Protein AF-A0A941LD37-F1 (afdb_monomer_lite)

Radius of gyration: 13.44 Å; chains: 1; bounding box: 30×26×40 Å

Structure (mmCIF, N/CA/C/O backbone):
data_AF-A0A941LD37-F1
#
_entry.id   AF-A0A941LD37-F1
#
loop_
_atom_site.group_PDB
_atom_site.id
_atom_site.type_symbol
_atom_site.label_atom_id
_atom_site.label_alt_id
_atom_site.label_comp_id
_atom_site.label_asym_id
_atom_site.label_entity_id
_atom_site.label_seq_id
_atom_site.pdbx_PDB_ins_code
_atom_site.Cartn_x
_atom_site.Cartn_y
_atom_site.Cartn_z
_atom_site.occupancy
_atom_site.B_iso_or_equiv
_atom_site.auth_seq_id
_atom_site.auth_comp_id
_atom_site.auth_asym_id
_atom_site.auth_atom_id
_atom_site.pdbx_PDB_model_num
ATOM 1 N N . MET A 1 1 ? 10.113 -15.939 -12.833 1.00 53.41 1 MET A N 1
ATOM 2 C CA . MET A 1 1 ? 8.661 -15.825 -13.074 1.00 53.41 1 MET A CA 1
ATOM 3 C C . MET A 1 1 ? 8.193 -14.510 -12.483 1.00 53.41 1 MET A C 1
ATOM 5 O O . MET A 1 1 ? 8.290 -14.344 -11.273 1.00 53.41 1 MET A O 1
ATOM 9 N N . SER A 1 2 ? 7.795 -13.561 -13.327 1.00 62.16 2 SER A N 1
ATOM 10 C CA . SER A 1 2 ? 7.058 -12.369 -12.908 1.00 62.16 2 SER A CA 1
ATOM 11 C C . SER A 1 2 ? 5.610 -12.780 -12.644 1.00 62.16 2 SER A C 1
ATOM 13 O O . SER A 1 2 ? 5.013 -13.502 -13.439 1.00 62.16 2 SER A O 1
ATOM 15 N N . SER A 1 3 ? 5.055 -12.367 -11.510 1.00 79.62 3 SER A N 1
ATOM 16 C CA . SER A 1 3 ? 3.650 -12.603 -11.177 1.00 79.62 3 SER A CA 1
ATOM 17 C C . SER A 1 3 ? 3.032 -11.306 -10.683 1.00 79.62 3 SER A C 1
ATOM 19 O O . SER A 1 3 ? 3.686 -10.556 -9.949 1.00 79.62 3 SER A O 1
ATOM 21 N N . ILE A 1 4 ? 1.773 -11.068 -11.049 1.00 86.69 4 ILE A N 1
ATOM 22 C CA . ILE A 1 4 ? 0.970 -10.021 -10.419 1.00 86.69 4 ILE A CA 1
ATOM 23 C C . ILE A 1 4 ? 0.852 -10.373 -8.936 1.00 86.69 4 ILE A C 1
ATOM 25 O O . ILE A 1 4 ? 0.559 -11.516 -8.580 1.00 86.69 4 ILE A O 1
ATOM 29 N N . ALA A 1 5 ? 1.157 -9.411 -8.076 1.00 91.38 5 ALA A N 1
ATOM 30 C CA . ALA A 1 5 ? 1.092 -9.565 -6.637 1.00 91.38 5 ALA A CA 1
ATOM 31 C C . ALA A 1 5 ? 0.335 -8.391 -6.026 1.00 91.38 5 ALA A C 1
ATOM 33 O O . ALA A 1 5 ? 0.501 -7.247 -6.450 1.00 91.38 5 ALA A O 1
ATOM 34 N N . GLN A 1 6 ? -0.460 -8.703 -5.008 1.00 92.81 6 GLN A N 1
ATOM 35 C CA . GLN A 1 6 ? -1.234 -7.737 -4.244 1.00 92.81 6 GLN A CA 1
ATOM 36 C C . GLN A 1 6 ? -0.777 -7.747 -2.787 1.00 92.81 6 GLN A C 1
ATOM 38 O O . GLN A 1 6 ? -0.477 -8.807 -2.222 1.00 92.81 6 GLN A O 1
ATOM 43 N N . PHE A 1 7 ? -0.713 -6.562 -2.194 1.00 93.12 7 PHE A N 1
ATOM 44 C CA . PHE A 1 7 ? -0.264 -6.331 -0.833 1.00 93.12 7 PHE A CA 1
ATOM 45 C C . PHE A 1 7 ? -1.288 -5.477 -0.098 1.00 93.12 7 PHE A C 1
ATOM 47 O O . PHE A 1 7 ? -1.511 -4.326 -0.458 1.00 93.12 7 PHE A O 1
ATOM 54 N N . LEU A 1 8 ? -1.856 -6.029 0.972 1.00 93.94 8 LEU A N 1
ATOM 55 C CA . LEU A 1 8 ? -2.683 -5.283 1.915 1.00 93.94 8 LEU A CA 1
ATOM 56 C C . LEU A 1 8 ? -1.820 -4.912 3.112 1.00 93.94 8 LEU A C 1
ATOM 58 O O . LEU A 1 8 ? -1.155 -5.778 3.689 1.00 93.94 8 LEU A O 1
ATOM 62 N N . GLY A 1 9 ? -1.868 -3.661 3.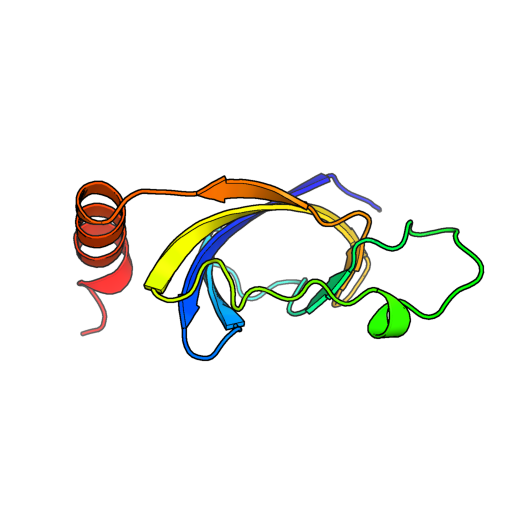543 1.00 93.62 9 GLY A N 1
ATOM 63 C CA . GLY A 1 9 ? -1.191 -3.237 4.759 1.00 93.62 9 GLY A CA 1
ATOM 64 C C . GLY A 1 9 ? -1.679 -1.892 5.251 1.00 93.62 9 GLY A C 1
ATOM 65 O O . GLY A 1 9 ? -2.566 -1.289 4.662 1.00 93.62 9 GLY A O 1
ATOM 66 N N . ILE A 1 10 ? -1.099 -1.440 6.353 1.00 95.19 10 ILE A N 1
ATOM 67 C CA . ILE A 1 10 ? -1.387 -0.128 6.931 1.00 95.19 10 ILE A CA 1
ATOM 68 C C . ILE A 1 10 ? -0.147 0.731 6.814 1.00 95.19 10 ILE A C 1
ATOM 70 O O . ILE A 1 10 ? 0.935 0.259 7.150 1.00 95.19 10 ILE A O 1
ATOM 74 N N . VAL A 1 11 ? -0.278 1.972 6.368 1.00 94.88 11 VAL A N 1
ATOM 75 C CA . VAL A 1 11 ? 0.878 2.866 6.306 1.00 94.88 11 VAL A CA 1
ATOM 76 C C . VAL A 1 11 ? 1.182 3.420 7.695 1.00 94.88 11 VAL A C 1
ATOM 78 O O . VAL A 1 11 ? 0.317 3.994 8.354 1.00 94.88 11 VAL A O 1
ATOM 81 N N . GLU A 1 12 ? 2.415 3.202 8.143 1.00 93.75 12 GLU A N 1
ATOM 82 C CA . GLU A 1 12 ? 2.977 3.787 9.359 1.00 93.75 12 GLU A CA 1
ATOM 83 C C . GLU A 1 12 ? 4.407 4.227 9.076 1.00 93.75 12 GLU A C 1
ATOM 85 O O . GLU A 1 12 ? 5.218 3.423 8.594 1.00 93.75 12 GLU A O 1
ATOM 90 N N . ARG A 1 13 ? 4.740 5.465 9.441 1.00 92.62 13 ARG A N 1
ATOM 91 C CA . ARG A 1 13 ? 6.044 6.083 9.172 1.00 92.62 13 ARG A CA 1
ATOM 92 C C . ARG A 1 13 ? 6.393 5.994 7.685 1.00 92.62 13 ARG A C 1
ATOM 94 O O . ARG A 1 13 ? 7.492 5.552 7.343 1.00 92.62 13 ARG A O 1
ATOM 101 N N . GLU A 1 14 ? 5.420 6.313 6.829 1.00 90.75 14 GLU A N 1
ATOM 102 C CA . GLU A 1 14 ? 5.518 6.275 5.363 1.00 90.75 14 GLU A CA 1
ATOM 103 C C . GLU A 1 14 ? 5.848 4.886 4.785 1.00 90.75 14 GLU A C 1
ATOM 105 O O . GLU A 1 14 ? 6.244 4.746 3.627 1.00 90.75 14 GLU A O 1
ATOM 110 N N . LYS A 1 15 ? 5.692 3.824 5.583 1.00 91.38 15 LYS A N 1
ATOM 111 C CA . LYS A 1 15 ? 5.993 2.447 5.187 1.00 91.38 15 LYS A CA 1
ATOM 112 C C . LYS A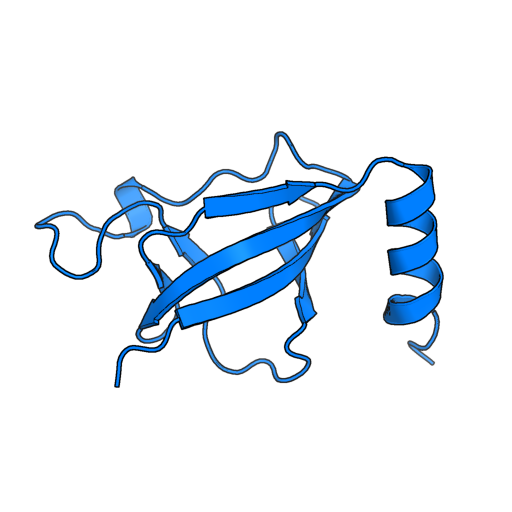 1 15 ? 4.776 1.563 5.348 1.00 91.38 15 LYS A C 1
ATOM 114 O O . LYS A 1 15 ? 4.083 1.609 6.362 1.00 91.38 15 LYS A O 1
ATOM 119 N N . LEU A 1 16 ? 4.574 0.674 4.381 1.00 91.94 16 LEU A N 1
ATOM 120 C CA . LEU A 1 16 ? 3.522 -0.328 4.461 1.00 91.94 16 LEU A CA 1
ATOM 121 C C . LEU A 1 16 ? 3.844 -1.362 5.553 1.00 91.94 16 LEU A C 1
ATOM 123 O O . LEU A 1 16 ? 4.725 -2.212 5.402 1.00 91.94 16 LEU A O 1
ATOM 127 N N . GLN A 1 17 ? 3.077 -1.342 6.637 1.00 92.06 17 GLN A N 1
ATOM 128 C CA . GLN A 1 17 ? 2.979 -2.435 7.598 1.00 92.06 17 GLN A CA 1
ATOM 129 C C . GLN A 1 17 ? 2.128 -3.544 6.978 1.00 92.06 17 GLN A C 1
ATOM 131 O O . GLN A 1 17 ? 0.906 -3.588 7.137 1.00 92.06 17 GLN A O 1
ATOM 136 N N . GLN A 1 18 ? 2.789 -4.414 6.217 1.00 90.75 18 GLN A N 1
ATOM 137 C CA . GLN A 1 18 ? 2.158 -5.498 5.470 1.00 90.75 18 GLN A CA 1
ATOM 138 C C . GLN A 1 18 ? 1.342 -6.430 6.381 1.00 90.75 18 GLN A C 1
ATOM 140 O O . GLN A 1 18 ? 1.841 -6.958 7.376 1.00 90.75 18 GLN A O 1
ATOM 145 N N . ILE A 1 19 ? 0.093 -6.663 5.985 1.00 91.00 19 ILE A N 1
ATOM 146 C CA . ILE A 1 19 ? -0.849 -7.622 6.571 1.00 91.00 19 ILE A CA 1
ATOM 147 C C . ILE A 1 19 ? -0.965 -8.856 5.671 1.00 91.00 19 ILE A C 1
ATOM 149 O O . ILE A 1 19 ? -0.902 -9.988 6.160 1.00 91.00 19 ILE A O 1
ATOM 153 N N . MET A 1 20 ? -1.110 -8.648 4.358 1.00 89.00 20 MET A N 1
ATOM 154 C CA . MET A 1 20 ? -1.133 -9.719 3.362 1.00 89.00 20 MET A CA 1
ATOM 155 C C . MET A 1 20 ? -0.149 -9.439 2.220 1.00 89.00 20 MET A C 1
ATOM 157 O O . MET A 1 20 ? 0.003 -8.281 1.838 1.00 89.00 20 MET A O 1
ATOM 161 N N . PRO A 1 21 ? 0.499 -10.485 1.670 1.00 87.38 21 PRO A N 1
ATOM 162 C CA . PRO A 1 21 ? 0.514 -11.868 2.172 1.00 87.38 21 PRO A CA 1
ATOM 163 C C . PRO A 1 21 ? 1.234 -11.982 3.535 1.00 87.38 21 PRO A C 1
ATOM 165 O O . PRO A 1 21 ? 2.103 -11.179 3.849 1.00 87.38 21 PRO A O 1
ATOM 168 N N . ARG A 1 22 ? 0.892 -12.968 4.382 1.00 77.38 22 ARG A N 1
ATOM 169 C CA . ARG A 1 22 ? 1.506 -13.102 5.729 1.00 77.38 22 ARG A CA 1
ATOM 170 C C . ARG A 1 22 ? 2.983 -13.507 5.691 1.00 77.38 22 ARG A C 1
ATOM 172 O O . ARG A 1 22 ? 3.748 -13.174 6.593 1.00 77.38 22 ARG A O 1
ATOM 179 N N . ALA A 1 23 ? 3.386 -14.244 4.659 1.00 67.38 23 ALA A N 1
ATOM 180 C CA . ALA A 1 23 ? 4.776 -14.620 4.470 1.00 67.38 23 ALA A CA 1
ATOM 181 C C . ALA A 1 23 ? 5.599 -13.383 4.080 1.00 67.38 23 ALA A C 1
ATOM 183 O O . ALA A 1 23 ? 5.266 -12.683 3.123 1.00 67.38 23 ALA A O 1
ATOM 184 N N . ARG A 1 24 ? 6.729 -13.155 4.766 1.00 61.06 24 ARG A N 1
ATOM 185 C CA . ARG A 1 24 ? 7.723 -12.102 4.449 1.00 61.06 24 ARG A CA 1
ATOM 186 C C . ARG A 1 24 ? 8.472 -12.339 3.127 1.00 61.06 24 ARG A C 1
ATOM 188 O O . ARG A 1 24 ? 9.586 -11.857 2.929 1.00 61.06 24 ARG A O 1
ATOM 195 N N . THR A 1 25 ? 7.896 -13.118 2.225 1.00 54.19 25 THR A N 1
ATOM 196 C CA . THR A 1 25 ? 8.485 -13.454 0.942 1.00 54.19 25 THR A CA 1
ATOM 197 C C . THR A 1 25 ? 8.199 -12.340 -0.054 1.00 54.19 25 THR A C 1
ATOM 199 O O . THR A 1 25 ? 7.132 -12.304 -0.672 1.00 54.19 25 THR A O 1
ATOM 202 N N . GLY A 1 26 ? 9.195 -11.484 -0.279 1.00 56.84 26 GLY A N 1
ATOM 203 C CA . GLY A 1 26 ? 9.382 -10.842 -1.575 1.00 56.84 26 GLY A CA 1
ATOM 204 C C . GLY A 1 26 ? 9.518 -9.334 -1.553 1.00 56.84 26 GLY A C 1
ATOM 205 O O . GLY A 1 26 ? 10.619 -8.849 -1.343 1.00 56.84 26 GLY A O 1
ATOM 206 N N . ALA A 1 27 ? 8.440 -8.594 -1.806 1.00 59.44 27 ALA A N 1
ATOM 207 C CA . ALA A 1 27 ? 8.542 -7.154 -2.004 1.00 59.44 27 ALA A CA 1
ATOM 208 C C . ALA A 1 27 ? 8.576 -6.404 -0.666 1.00 59.44 27 ALA A C 1
ATOM 210 O O . ALA A 1 27 ? 7.689 -6.571 0.167 1.00 59.44 27 ALA A O 1
ATOM 211 N N . ARG A 1 28 ? 9.615 -5.593 -0.459 1.00 75.44 28 ARG A N 1
ATOM 212 C CA . ARG A 1 28 ? 9.716 -4.642 0.668 1.00 75.44 28 ARG A CA 1
ATOM 213 C C . ARG A 1 28 ? 9.678 -3.192 0.203 1.00 75.44 28 ARG A C 1
ATOM 215 O O . ARG A 1 28 ? 9.624 -2.294 1.037 1.00 75.44 28 ARG A O 1
ATOM 222 N N . ARG A 1 29 ? 9.778 -2.986 -1.108 1.00 90.38 29 ARG A N 1
ATOM 223 C CA . ARG A 1 29 ? 9.838 -1.686 -1.759 1.00 90.38 29 ARG A CA 1
ATOM 224 C C . ARG A 1 29 ? 8.935 -1.713 -2.985 1.00 90.38 29 ARG A C 1
ATOM 226 O O . ARG A 1 29 ? 8.822 -2.743 -3.657 1.00 90.38 29 ARG A O 1
ATOM 233 N N . PHE A 1 30 ? 8.285 -0.592 -3.238 1.00 94.12 30 PHE A N 1
ATOM 234 C CA . PHE A 1 30 ? 7.275 -0.427 -4.276 1.00 94.12 30 PHE A CA 1
ATOM 235 C C . PHE A 1 30 ? 7.773 0.655 -5.223 1.00 94.12 30 PHE A C 1
ATOM 237 O O . PHE A 1 30 ? 8.194 1.708 -4.759 1.00 94.12 30 PHE A O 1
ATOM 244 N N . THR A 1 31 ? 7.765 0.401 -6.524 1.00 95.44 31 THR A N 1
ATOM 245 C CA . THR A 1 31 ? 8.198 1.375 -7.529 1.00 95.44 31 THR A CA 1
ATOM 246 C C . THR A 1 31 ? 7.166 1.471 -8.636 1.00 95.44 31 THR A C 1
ATOM 248 O O . THR A 1 31 ? 6.646 0.447 -9.076 1.00 95.44 31 THR A O 1
ATOM 251 N N . SER A 1 32 ? 6.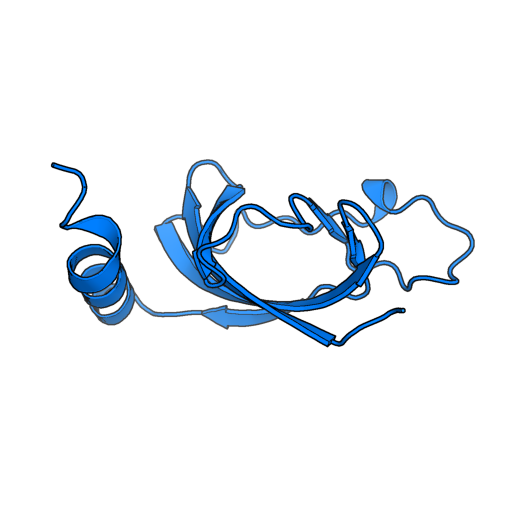866 2.685 -9.093 1.00 95.69 32 SER A N 1
ATOM 252 C CA . SER A 1 32 ? 5.982 2.908 -10.242 1.00 95.69 32 SER A CA 1
ATOM 253 C C . SER A 1 32 ? 6.659 2.574 -11.578 1.00 95.69 32 SER A C 1
ATOM 255 O O . SER A 1 32 ? 5.971 2.396 -12.582 1.00 95.69 32 SER A O 1
ATOM 257 N N . ILE A 1 33 ? 7.990 2.435 -11.579 1.00 96.38 33 ILE A N 1
ATOM 258 C CA . ILE A 1 33 ? 8.804 2.076 -12.745 1.00 96.38 33 ILE A CA 1
ATOM 259 C C . ILE A 1 33 ? 8.405 0.693 -13.264 1.00 96.38 33 ILE A C 1
ATOM 261 O O . ILE A 1 33 ? 8.161 -0.235 -12.484 1.00 96.38 33 ILE A O 1
ATOM 265 N N . ALA A 1 34 ? 8.346 0.535 -14.586 1.00 93.00 34 ALA A N 1
ATOM 266 C CA . ALA A 1 34 ? 8.067 -0.760 -15.200 1.00 93.00 34 ALA A CA 1
ATOM 267 C C . ALA A 1 34 ? 9.302 -1.688 -15.160 1.00 93.00 34 ALA A C 1
ATOM 269 O O . ALA A 1 34 ? 10.428 -1.205 -15.254 1.00 93.00 34 ALA A O 1
ATOM 270 N N . PRO A 1 35 ? 9.141 -3.028 -15.101 1.00 87.00 35 PRO A N 1
ATOM 271 C CA . PRO A 1 35 ? 10.270 -3.966 -14.982 1.00 87.00 35 PRO A CA 1
ATOM 272 C C . PRO A 1 35 ? 11.363 -3.859 -16.061 1.00 87.00 35 PRO A C 1
ATOM 274 O O . PRO A 1 35 ? 12.482 -4.304 -15.836 1.00 87.00 35 PRO A O 1
ATOM 277 N N . GLN A 1 36 ? 11.022 -3.332 -17.240 1.00 87.06 36 GLN A N 1
ATOM 278 C CA . GLN A 1 36 ? 11.897 -3.247 -18.419 1.00 87.06 36 GLN A CA 1
ATOM 279 C C . GLN A 1 36 ? 12.319 -1.804 -18.736 1.00 87.06 36 GLN A C 1
ATOM 281 O O . GLN A 1 36 ? 12.918 -1.540 -19.776 1.00 87.06 36 GLN A O 1
ATOM 286 N N . GLU A 1 37 ? 11.948 -0.847 -17.888 1.00 90.88 37 GLU A N 1
ATOM 287 C CA . GLU A 1 37 ? 12.283 0.555 -18.097 1.00 90.88 37 GLU A CA 1
ATOM 288 C C . GLU A 1 37 ? 13.765 0.791 -17.771 1.00 90.88 37 GLU A C 1
ATOM 290 O O . GLU A 1 37 ? 14.282 0.284 -16.776 1.00 90.88 37 GLU A O 1
ATOM 295 N N . ALA A 1 38 ? 14.467 1.573 -18.595 1.00 89.50 38 ALA A N 1
ATOM 296 C CA . ALA A 1 38 ? 15.898 1.859 -18.436 1.00 89.50 38 ALA A CA 1
ATOM 297 C C . ALA A 1 38 ? 16.181 2.888 -17.319 1.00 89.50 38 ALA A C 1
ATOM 299 O O . ALA A 1 38 ? 16.941 3.840 -17.500 1.00 89.50 38 ALA A O 1
ATOM 300 N N . ARG A 1 39 ? 15.533 2.728 -16.162 1.00 92.62 39 ARG A N 1
ATOM 301 C CA . ARG A 1 39 ? 15.666 3.580 -14.975 1.00 92.62 39 ARG A CA 1
ATOM 302 C C . ARG A 1 39 ? 15.816 2.708 -13.737 1.00 92.62 39 ARG A C 1
ATOM 304 O O . ARG A 1 39 ? 15.304 1.593 -13.684 1.00 92.62 39 ARG A O 1
ATOM 311 N N . SER A 1 40 ? 16.508 3.220 -12.723 1.00 92.31 40 SER A N 1
ATOM 312 C CA . SER A 1 40 ? 16.599 2.513 -11.447 1.00 92.31 40 SER A CA 1
ATOM 313 C C . SER A 1 40 ? 15.234 2.517 -10.740 1.00 92.31 40 SER A C 1
ATOM 315 O O . SER A 1 40 ? 14.563 3.557 -10.725 1.00 92.31 40 SER A O 1
ATOM 317 N N . PRO A 1 41 ? 14.809 1.397 -10.127 1.00 92.75 41 PRO A N 1
ATOM 318 C CA . PRO A 1 41 ? 13.535 1.325 -9.411 1.00 92.75 41 PRO A CA 1
ATOM 319 C C . PRO A 1 41 ? 13.461 2.319 -8.242 1.00 92.75 41 PRO A C 1
ATOM 321 O O . PRO A 1 41 ? 12.384 2.829 -7.942 1.00 92.75 41 PRO A O 1
ATOM 324 N N . GLU A 1 42 ? 14.598 2.663 -7.631 1.00 94.06 42 GLU A N 1
ATOM 325 C CA . GLU A 1 42 ? 14.705 3.687 -6.587 1.00 94.06 42 GLU A CA 1
ATOM 326 C C . GLU A 1 42 ? 14.244 5.071 -7.061 1.00 94.06 42 GLU A C 1
ATOM 328 O O . GLU A 1 42 ? 13.693 5.832 -6.273 1.00 94.06 42 GLU A O 1
ATOM 333 N N . SER A 1 43 ? 14.442 5.404 -8.343 1.00 94.50 43 SER A N 1
ATOM 334 C CA . SER A 1 43 ? 14.083 6.723 -8.886 1.00 94.50 43 SER A CA 1
ATOM 335 C C . SER A 1 43 ? 12.575 6.951 -9.034 1.00 94.50 43 SER A C 1
ATOM 337 O O . SER A 1 43 ? 12.148 8.094 -9.188 1.00 94.50 43 SER A O 1
ATOM 339 N N . GLY A 1 44 ? 11.776 5.883 -8.977 1.00 93.81 44 GLY A N 1
ATOM 340 C CA . GLY A 1 44 ? 10.314 5.940 -8.948 1.00 93.81 44 GLY A CA 1
ATOM 341 C C . GLY A 1 44 ? 9.732 5.199 -7.751 1.00 93.81 44 GLY A C 1
ATOM 342 O O . GLY A 1 44 ? 8.641 4.641 -7.854 1.00 93.81 44 GLY A O 1
ATOM 343 N N . GLU A 1 45 ? 10.465 5.140 -6.633 1.00 94.88 45 GLU A N 1
ATOM 344 C CA . GLU A 1 45 ? 9.943 4.554 -5.400 1.00 94.88 45 GLU A CA 1
ATOM 345 C C . GLU A 1 45 ? 8.655 5.276 -4.980 1.00 94.88 45 GLU A C 1
ATOM 347 O O . GLU A 1 45 ? 8.572 6.505 -4.944 1.00 94.88 45 GLU A O 1
ATOM 352 N N . LEU A 1 46 ? 7.616 4.488 -4.718 1.00 94.38 46 LEU A N 1
ATOM 353 C CA . LEU A 1 46 ? 6.281 4.985 -4.439 1.00 94.38 46 LEU A CA 1
ATOM 354 C C . LEU A 1 46 ? 6.247 5.604 -3.038 1.00 94.38 46 LEU A C 1
ATOM 356 O O . LEU A 1 46 ? 6.423 4.903 -2.039 1.00 94.38 46 LEU A O 1
ATOM 360 N N . SER A 1 47 ? 5.980 6.908 -2.960 1.00 93.62 47 SER A N 1
ATOM 361 C CA . SER A 1 47 ? 5.747 7.576 -1.679 1.00 93.62 47 SER A CA 1
ATOM 362 C C . SER A 1 47 ? 4.371 7.209 -1.125 1.00 93.62 47 SER A C 1
ATOM 364 O O . SER A 1 47 ? 3.358 7.317 -1.818 1.00 93.62 47 SER A O 1
ATOM 366 N N . LEU A 1 48 ? 4.336 6.786 0.140 1.00 94.88 48 LEU A N 1
ATOM 367 C CA . LEU A 1 48 ? 3.106 6.385 0.827 1.00 94.88 48 LEU A CA 1
ATOM 368 C C . LEU A 1 48 ? 2.597 7.429 1.828 1.00 94.88 48 LEU A C 1
ATOM 370 O O . LEU A 1 48 ? 1.559 7.201 2.440 1.00 94.88 48 LEU A O 1
ATOM 374 N N . GLY A 1 49 ? 3.278 8.570 1.985 1.00 94.75 49 GLY A N 1
ATOM 375 C CA . GLY A 1 49 ? 2.962 9.550 3.035 1.00 94.75 49 GLY A CA 1
ATOM 376 C C . GLY A 1 49 ? 1.522 10.079 2.995 1.00 94.75 49 GLY A C 1
ATOM 377 O O . GLY A 1 49 ? 0.918 10.303 4.038 1.00 94.75 49 GLY A O 1
ATOM 378 N N . GLN A 1 50 ? 0.915 10.189 1.809 1.00 95.12 50 GLN A N 1
ATOM 379 C CA . GLN A 1 50 ? -0.489 10.609 1.667 1.00 95.12 50 GLN A CA 1
ATOM 380 C C . GLN A 1 50 ? -1.512 9.609 2.242 1.00 95.12 50 GLN A C 1
ATOM 382 O O . GLN A 1 50 ? -2.667 9.965 2.461 1.00 95.12 50 GLN A O 1
ATOM 387 N N . TYR A 1 51 ? -1.093 8.367 2.492 1.00 96.44 51 TYR A N 1
ATOM 388 C CA . TYR A 1 51 ? -1.926 7.293 3.031 1.00 96.44 51 TYR A CA 1
ATOM 389 C C . TYR A 1 51 ? -1.613 6.986 4.500 1.00 96.44 51 TYR A C 1
ATOM 391 O O . TYR A 1 51 ? -2.027 5.943 5.006 1.00 96.44 51 TYR A O 1
ATOM 399 N N . GLU A 1 52 ? -0.862 7.851 5.189 1.00 96.12 52 GLU A N 1
ATOM 400 C CA . GLU A 1 52 ? -0.454 7.631 6.577 1.00 96.12 52 GLU A CA 1
ATOM 401 C C . GLU A 1 52 ? -1.661 7.290 7.471 1.00 96.12 52 GLU A C 1
ATOM 403 O O . GLU A 1 52 ? -2.734 7.894 7.389 1.00 96.12 52 GLU A O 1
ATOM 408 N N . HIS A 1 53 ? -1.479 6.271 8.311 1.00 95.94 53 HIS A N 1
ATOM 409 C CA . HIS A 1 53 ? -2.485 5.674 9.188 1.00 95.94 53 HIS A CA 1
ATOM 410 C C . HIS A 1 53 ? -3.674 4.990 8.504 1.00 95.94 53 HIS A C 1
ATOM 412 O O . HIS A 1 53 ? -4.534 4.488 9.235 1.00 95.94 53 HIS A O 1
ATOM 418 N N . GLN A 1 54 ? -3.715 4.901 7.171 1.00 97.50 54 GLN A N 1
ATOM 419 C CA . GLN A 1 54 ? -4.763 4.218 6.407 1.00 97.50 54 GLN A CA 1
ATOM 420 C C . GLN A 1 54 ? -4.360 2.783 6.052 1.00 97.50 54 GLN A C 1
ATOM 422 O O . GLN A 1 54 ? -3.180 2.477 5.854 1.00 97.50 54 GLN A O 1
ATOM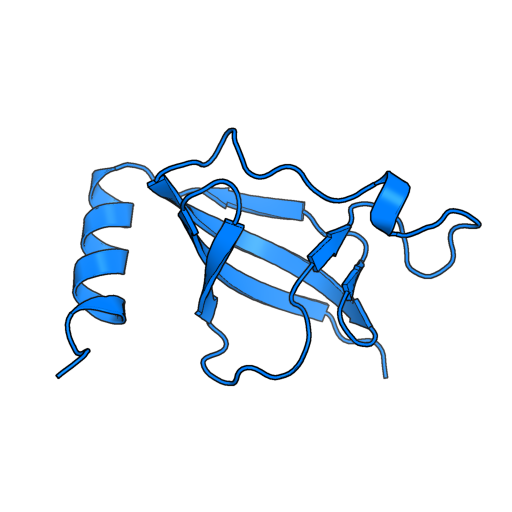 427 N N . ALA A 1 55 ? -5.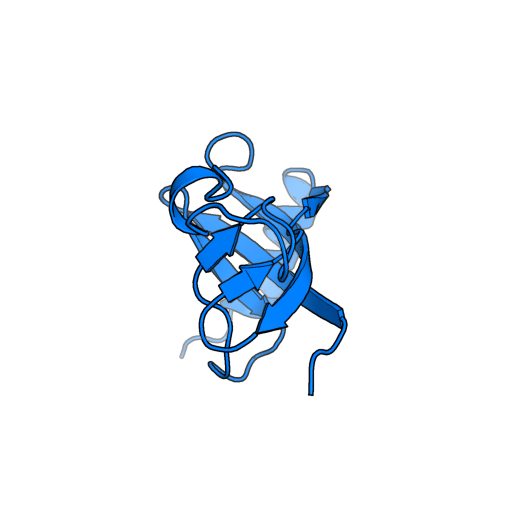349 1.892 5.953 1.00 97.25 55 ALA A N 1
ATOM 428 C CA . ALA A 1 55 ? -5.162 0.603 5.297 1.00 97.25 55 ALA A CA 1
ATOM 429 C C . ALA A 1 55 ? -5.256 0.782 3.776 1.00 97.25 55 ALA A C 1
ATOM 431 O O . ALA A 1 55 ? -6.208 1.388 3.294 1.00 97.25 55 ALA A O 1
ATOM 432 N N . ILE A 1 56 ? -4.291 0.248 3.029 1.00 97.38 56 ILE A N 1
ATOM 433 C CA . ILE A 1 56 ? -4.220 0.372 1.570 1.00 97.38 56 ILE A CA 1
ATOM 434 C C . ILE A 1 56 ? -3.948 -0.969 0.894 1.00 97.38 56 ILE A C 1
ATOM 436 O O . ILE A 1 56 ? -3.318 -1.858 1.481 1.00 97.38 56 ILE A O 1
ATOM 440 N N . MET A 1 57 ? -4.387 -1.078 -0.358 1.00 96.50 57 MET A N 1
ATOM 441 C CA . MET A 1 57 ? -4.027 -2.158 -1.273 1.00 96.50 57 MET A CA 1
ATOM 442 C C . MET A 1 57 ? -3.020 -1.647 -2.304 1.00 96.50 57 MET A C 1
ATOM 444 O O . MET A 1 57 ? -3.256 -0.626 -2.945 1.00 96.50 57 MET A O 1
ATOM 448 N N . ILE A 1 58 ? -1.906 -2.362 -2.472 1.00 95.88 58 ILE A N 1
ATOM 449 C CA . ILE A 1 58 ? -0.904 -2.096 -3.510 1.00 95.88 58 ILE A CA 1
ATOM 450 C C . ILE A 1 58 ? -0.822 -3.295 -4.443 1.00 95.88 58 ILE A C 1
ATOM 452 O O . ILE A 1 58 ? -0.665 -4.428 -3.986 1.00 95.88 58 ILE A O 1
ATOM 456 N N . GLU A 1 59 ? -0.854 -3.047 -5.746 1.00 95.25 59 GLU A N 1
ATOM 457 C CA . GLU A 1 59 ? -0.728 -4.082 -6.770 1.00 95.25 59 GLU A CA 1
ATOM 458 C C . GLU A 1 59 ? 0.424 -3.780 -7.719 1.00 95.25 59 GLU A C 1
ATOM 460 O O . GLU A 1 59 ? 0.745 -2.618 -7.958 1.00 95.25 59 GLU A O 1
ATOM 465 N N . GLY A 1 60 ? 1.047 -4.824 -8.265 1.00 94.56 60 GLY A N 1
ATOM 466 C CA . GLY A 1 60 ? 2.086 -4.679 -9.280 1.00 94.56 60 GLY A CA 1
ATOM 467 C C . GLY A 1 60 ? 2.751 -5.999 -9.656 1.00 94.56 60 GLY A C 1
ATOM 468 O O . GLY A 1 60 ? 2.280 -7.086 -9.313 1.00 94.56 60 GLY A O 1
ATOM 469 N N . VAL A 1 61 ? 3.876 -5.909 -10.361 1.00 93.12 61 VAL A N 1
ATOM 470 C CA . VAL A 1 61 ? 4.650 -7.060 -10.835 1.00 93.12 61 VAL A CA 1
ATOM 471 C C . VAL A 1 61 ? 5.797 -7.342 -9.878 1.00 93.12 61 VAL A C 1
ATOM 473 O O . VAL A 1 61 ? 6.724 -6.548 -9.720 1.00 93.12 61 VAL A O 1
ATOM 476 N N . LYS A 1 62 ? 5.757 -8.499 -9.223 1.00 90.06 62 LYS A N 1
ATOM 477 C CA . LYS A 1 62 ? 6.783 -8.876 -8.251 1.00 90.06 62 LYS A CA 1
ATOM 478 C C . LYS A 1 62 ? 8.045 -9.385 -8.948 1.00 90.06 62 LYS A C 1
ATOM 480 O O . LYS A 1 62 ? 7.991 -10.378 -9.675 1.00 90.06 62 LYS A O 1
ATOM 485 N N . GLN A 1 63 ? 9.190 -8.771 -8.645 1.00 89.00 63 GLN A N 1
ATOM 486 C CA . GLN A 1 63 ? 10.506 -9.208 -9.116 1.00 89.00 63 GLN A CA 1
ATOM 487 C C . GLN A 1 63 ? 11.580 -8.946 -8.048 1.00 89.00 63 GLN A C 1
ATOM 489 O O . GLN A 1 63 ? 11.984 -7.814 -7.787 1.00 89.00 63 GLN A O 1
ATOM 494 N N . GLY A 1 64 ? 12.050 -10.019 -7.405 1.00 87.19 64 GLY A N 1
ATOM 495 C CA . GLY A 1 64 ? 13.008 -9.927 -6.301 1.00 87.19 64 GLY A CA 1
ATOM 496 C C . GLY A 1 64 ? 12.418 -9.209 -5.082 1.00 87.19 64 GLY A C 1
ATOM 497 O O . GLY A 1 64 ? 11.376 -9.616 -4.564 1.00 87.19 64 GLY A O 1
ATOM 498 N N . VAL A 1 65 ? 13.106 -8.156 -4.625 1.00 88.44 65 VAL A N 1
ATOM 499 C CA . VAL A 1 65 ? 12.705 -7.329 -3.466 1.00 88.44 65 VAL A CA 1
ATOM 500 C C . VAL A 1 65 ? 11.747 -6.187 -3.813 1.00 88.44 65 VAL A C 1
ATOM 502 O O . VAL A 1 65 ? 11.276 -5.487 -2.911 1.00 88.44 65 VAL A O 1
ATOM 505 N N . TRP A 1 66 ? 11.455 -6.017 -5.101 1.00 91.69 66 TRP A N 1
ATOM 506 C CA . TRP A 1 66 ? 10.649 -4.934 -5.643 1.00 91.69 66 TRP A CA 1
ATOM 507 C C . TRP A 1 66 ? 9.287 -5.428 -6.125 1.00 91.69 66 TRP A C 1
ATOM 509 O O . TRP A 1 66 ? 9.152 -6.524 -6.683 1.00 91.69 66 TRP A O 1
ATOM 519 N N . LEU A 1 67 ? 8.286 -4.577 -5.931 1.00 93.56 67 LEU A N 1
ATOM 520 C CA . LEU A 1 67 ? 7.049 -4.591 -6.696 1.00 93.56 67 LEU A CA 1
ATOM 521 C C . LEU A 1 67 ? 7.149 -3.474 -7.739 1.00 93.56 67 LEU A C 1
ATOM 523 O O . LEU A 1 67 ? 7.189 -2.304 -7.368 1.00 93.56 67 LEU A O 1
ATOM 527 N N . TYR A 1 68 ? 7.255 -3.848 -9.009 1.00 94.81 68 TYR A N 1
ATOM 528 C CA . TYR A 1 68 ? 7.319 -2.930 -10.146 1.00 94.81 68 TYR A CA 1
ATOM 529 C C . TYR A 1 68 ? 5.928 -2.569 -10.644 1.00 94.81 68 TYR A C 1
ATOM 531 O O . TYR A 1 68 ? 4.977 -3.322 -10.416 1.00 94.81 68 TYR A O 1
ATOM 539 N N . SER A 1 69 ? 5.824 -1.443 -11.350 1.00 95.62 69 SER A N 1
ATOM 540 C CA . SER A 1 69 ? 4.543 -0.863 -11.769 1.00 95.62 69 SER A CA 1
ATOM 541 C C . SER A 1 69 ? 3.551 -0.799 -10.604 1.00 95.62 69 SER A C 1
ATOM 543 O O . SER A 1 69 ? 2.360 -1.051 -10.769 1.00 95.62 69 SER A O 1
ATOM 545 N N . ALA A 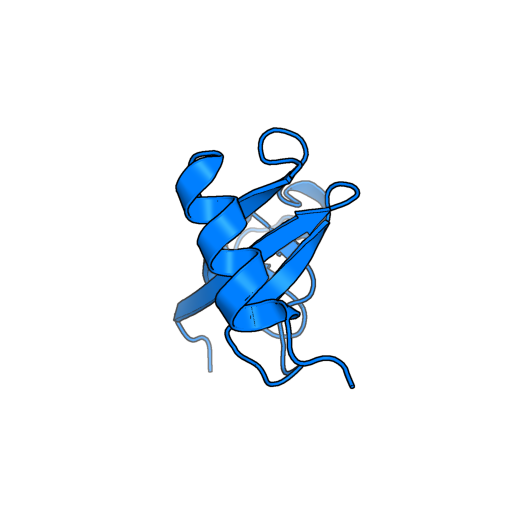1 70 ? 4.076 -0.553 -9.402 1.00 95.94 70 ALA A N 1
ATOM 546 C CA . ALA A 1 70 ? 3.315 -0.564 -8.178 1.00 95.94 70 ALA A CA 1
ATOM 547 C C . ALA A 1 70 ? 2.392 0.645 -8.133 1.00 95.94 70 ALA A C 1
ATOM 549 O O . ALA A 1 70 ? 2.826 1.785 -8.310 1.00 95.94 70 ALA A O 1
ATOM 550 N N . GLN A 1 71 ? 1.130 0.379 -7.829 1.00 96.31 71 GLN A N 1
ATOM 551 C CA . GLN A 1 71 ? 0.108 1.397 -7.659 1.00 96.31 71 GLN A CA 1
ATOM 552 C C . GLN A 1 71 ? -0.752 1.072 -6.444 1.00 96.31 71 GLN A C 1
ATOM 554 O O . GLN A 1 71 ? -1.026 -0.097 -6.164 1.00 96.31 71 GLN A O 1
ATOM 559 N N . VAL A 1 72 ? -1.186 2.112 -5.734 1.00 96.81 72 VAL A N 1
ATOM 560 C CA . VAL A 1 72 ? -2.230 1.971 -4.718 1.00 96.81 72 VAL A CA 1
ATOM 561 C C . VAL A 1 72 ? -3.566 1.870 -5.445 1.00 96.81 72 VAL A C 1
ATOM 563 O O . VAL A 1 72 ? -3.958 2.814 -6.128 1.00 96.81 72 VAL A O 1
ATOM 566 N N . THR A 1 73 ? -4.235 0.724 -5.342 1.00 97.19 73 THR A N 1
ATOM 567 C CA . THR A 1 73 ? -5.522 0.480 -6.015 1.00 97.19 73 THR A CA 1
ATOM 568 C C . THR A 1 73 ? -6.720 0.817 -5.139 1.00 97.19 73 THR A C 1
ATOM 570 O O . THR A 1 73 ? -7.783 1.122 -5.672 1.00 97.19 73 THR A O 1
ATOM 573 N N . ASP A 1 74 ? -6.553 0.798 -3.813 1.00 97.19 74 ASP A N 1
ATOM 574 C CA . ASP A 1 74 ? -7.607 1.148 -2.862 1.00 97.19 74 ASP A CA 1
ATOM 575 C C . ASP A 1 74 ? -7.033 1.682 -1.538 1.00 97.19 74 ASP A C 1
ATOM 577 O O . ASP A 1 74 ? -5.933 1.301 -1.116 1.00 97.19 74 ASP A O 1
ATOM 581 N N . SER A 1 75 ? -7.801 2.544 -0.871 1.00 97.50 75 SER A N 1
ATOM 582 C CA . SER A 1 75 ? -7.490 3.127 0.435 1.00 97.50 75 SER A CA 1
ATOM 583 C C . SER A 1 75 ? -8.729 3.162 1.324 1.00 97.50 75 SER A C 1
ATOM 585 O O . SER A 1 75 ? -9.757 3.745 0.978 1.00 97.50 75 SER A O 1
ATOM 587 N N . ALA A 1 76 ? -8.617 2.582 2.512 1.00 97.25 76 ALA A N 1
ATOM 588 C CA . ALA A 1 76 ? -9.692 2.519 3.481 1.00 97.25 76 ALA A CA 1
ATOM 589 C C . ALA A 1 76 ? -9.784 3.802 4.318 1.00 97.25 76 ALA A C 1
ATOM 591 O O . ALA A 1 76 ? -8.802 4.267 4.899 1.00 97.25 76 ALA A O 1
ATOM 592 N N . GLY A 1 77 ? -11.007 4.302 4.501 1.00 96.38 77 GLY A N 1
ATOM 593 C CA . GLY A 1 77 ? -11.285 5.363 5.468 1.00 96.38 77 GLY A CA 1
ATOM 594 C C . GLY A 1 77 ? -11.033 4.944 6.931 1.00 96.38 77 GLY A C 1
ATOM 595 O O . GLY A 1 77 ? -10.760 3.770 7.220 1.00 96.38 77 GLY A O 1
ATOM 596 N N . PRO A 1 78 ? -11.169 5.875 7.895 1.00 95.81 78 PRO A N 1
ATOM 597 C CA . PRO A 1 78 ? -10.764 5.654 9.288 1.00 95.81 78 PRO A CA 1
ATOM 598 C C . PRO A 1 78 ? -11.444 4.462 9.979 1.00 95.81 78 PRO A C 1
ATOM 600 O O . PRO A 1 78 ? -10.773 3.665 10.635 1.00 95.81 78 PRO A O 1
ATOM 603 N N . ILE A 1 79 ? -12.763 4.300 9.805 1.00 96.94 79 ILE A N 1
ATOM 604 C CA . ILE A 1 79 ? -13.530 3.209 10.435 1.00 96.94 79 ILE A CA 1
ATOM 605 C C . ILE A 1 79 ? -13.058 1.852 9.911 1.00 96.94 79 ILE A C 1
ATOM 607 O O . ILE A 1 79 ? -12.732 0.961 10.696 1.00 96.94 79 ILE A O 1
ATOM 611 N N . LEU A 1 80 ? -12.976 1.699 8.588 1.00 95.88 80 LEU A N 1
ATOM 612 C CA . LEU A 1 80 ? -12.549 0.441 7.984 1.00 95.88 80 LEU A CA 1
ATOM 613 C C . LEU A 1 80 ? -11.084 0.137 8.322 1.00 95.88 80 LEU A C 1
ATOM 615 O O . LEU A 1 80 ? -10.750 -1.006 8.624 1.00 95.88 80 LEU A O 1
ATOM 619 N N . THR A 1 81 ? -10.226 1.155 8.395 1.00 96.62 81 THR A N 1
ATOM 620 C CA . THR A 1 81 ? -8.850 0.977 8.866 1.00 96.62 81 THR A CA 1
ATOM 621 C C . THR A 1 81 ? -8.793 0.484 10.317 1.00 96.62 81 THR A C 1
ATOM 623 O O . THR A 1 81 ? -8.019 -0.426 10.625 1.00 96.62 81 THR A O 1
ATOM 626 N N . ALA A 1 82 ? -9.633 1.008 11.214 1.00 95.06 82 ALA A N 1
ATOM 627 C CA . ALA A 1 82 ? -9.721 0.516 12.590 1.00 95.06 82 ALA A CA 1
ATOM 628 C C . ALA A 1 82 ? -10.169 -0.957 12.650 1.00 95.06 82 ALA A C 1
ATOM 630 O O . ALA A 1 82 ? -9.608 -1.742 13.421 1.00 95.06 82 ALA A O 1
ATOM 631 N N . VAL A 1 83 ? -11.114 -1.360 11.793 1.00 95.12 83 VAL A N 1
ATOM 632 C CA . VAL A 1 83 ? -11.532 -2.765 11.648 1.00 95.12 83 VAL A CA 1
ATOM 633 C C . VAL A 1 83 ? -10.364 -3.635 11.181 1.00 95.12 83 VAL A C 1
ATOM 635 O O . VAL A 1 83 ? -10.080 -4.657 11.808 1.00 95.12 83 VAL A O 1
ATOM 638 N N . VAL A 1 84 ? -9.627 -3.212 10.149 1.00 93.75 84 VAL A N 1
ATOM 639 C CA . VAL A 1 84 ? -8.439 -3.927 9.651 1.00 93.75 84 VAL A CA 1
ATOM 640 C C . VAL A 1 84 ? -7.398 -4.102 10.764 1.00 93.75 84 VAL A C 1
ATOM 642 O O . VAL A 1 84 ? -6.911 -5.214 10.983 1.00 93.75 84 VAL A O 1
ATOM 645 N N . ARG A 1 85 ? -7.101 -3.051 11.541 1.00 91.81 85 ARG A N 1
ATOM 646 C CA . ARG A 1 85 ? -6.204 -3.150 12.711 1.00 91.81 85 ARG A CA 1
ATOM 647 C C . ARG A 1 85 ? -6.703 -4.182 13.713 1.00 91.81 85 ARG A C 1
ATOM 649 O O . ARG A 1 85 ? -5.940 -5.056 14.124 1.00 91.81 85 ARG A O 1
ATOM 656 N N . LYS A 1 86 ? -7.979 -4.109 14.095 1.00 92.44 86 LYS A N 1
ATOM 657 C CA . LYS A 1 86 ? -8.557 -4.995 15.110 1.00 92.44 86 LYS A CA 1
ATOM 658 C C . LYS A 1 86 ? -8.495 -6.463 14.689 1.00 92.44 86 LYS A C 1
ATOM 660 O O . LYS A 1 86 ? -8.101 -7.298 15.499 1.00 92.44 86 LYS A O 1
ATOM 665 N N . VAL A 1 87 ? -8.853 -6.760 13.441 1.00 91.19 87 VAL A N 1
ATOM 666 C CA . VAL A 1 87 ? -8.929 -8.130 12.915 1.00 91.19 87 VAL A CA 1
ATOM 667 C C . VAL A 1 87 ? -7.541 -8.729 12.689 1.00 91.19 87 VAL A C 1
ATOM 669 O O . VAL A 1 87 ? -7.310 -9.888 13.029 1.00 91.19 87 VAL A O 1
ATOM 672 N N . PHE A 1 88 ? -6.600 -7.958 12.139 1.00 85.56 88 PHE A N 1
ATOM 673 C CA . PHE A 1 88 ? -5.328 -8.508 11.661 1.00 85.56 88 PHE A CA 1
ATOM 674 C C . PHE A 1 88 ? -4.120 -8.222 12.560 1.00 85.56 88 PHE A C 1
ATOM 676 O O . PHE A 1 88 ? -3.130 -8.948 12.482 1.00 85.56 88 PHE A O 1
ATOM 683 N N . GLN A 1 89 ? -4.172 -7.200 13.420 1.00 75.88 89 GLN A N 1
ATOM 684 C CA . GLN A 1 89 ? -3.074 -6.849 14.335 1.00 75.88 89 GLN A CA 1
ATOM 685 C C . GLN A 1 89 ? -3.378 -7.192 15.803 1.00 75.88 89 GLN A C 1
ATOM 687 O O . GLN A 1 89 ? -2.459 -7.210 16.620 1.00 75.88 89 GLN A O 1
ATOM 692 N N . GLY A 1 90 ? -4.631 -7.521 16.139 1.00 62.28 90 GLY A N 1
ATOM 693 C CA . GLY A 1 90 ? -5.080 -7.788 17.511 1.00 62.28 90 GLY A CA 1
ATOM 694 C C . GLY A 1 90 ? -4.509 -9.045 18.189 1.00 62.28 90 GLY A C 1
ATOM 695 O O . GLY A 1 90 ? -4.660 -9.177 19.399 1.00 62.28 90 GLY A O 1
ATOM 696 N N . ASN A 1 91 ? -3.830 -9.935 17.456 1.00 51.97 91 ASN A N 1
ATOM 697 C CA . ASN A 1 91 ? -3.350 -11.231 17.967 1.00 51.97 91 ASN A CA 1
ATOM 698 C C . ASN A 1 91 ? -1.820 -11.343 18.098 1.00 51.97 91 ASN A C 1
ATOM 700 O O . ASN A 1 91 ? -1.286 -12.449 18.104 1.00 51.97 91 ASN A O 1
ATOM 704 N N . LYS A 1 92 ? -1.091 -10.229 18.232 1.00 50.34 92 LYS A N 1
ATOM 705 C CA . LYS A 1 92 ? 0.302 -10.289 18.707 1.00 50.34 92 LYS A CA 1
ATOM 706 C C . LYS A 1 92 ? 0.308 -10.519 20.228 1.00 50.34 92 LYS A C 1
ATOM 708 O O . LYS A 1 92 ? 0.449 -9.563 20.984 1.00 50.34 92 LYS A O 1
ATOM 713 N N . LYS A 1 93 ? 0.082 -11.762 20.658 1.00 41.88 93 LYS A N 1
ATOM 714 C CA . LYS A 1 93 ? 0.450 -12.258 21.992 1.00 41.88 93 LYS A CA 1
ATOM 715 C C . LYS A 1 93 ? 1.619 -13.216 21.851 1.00 41.88 93 LYS A C 1
ATOM 717 O O . LYS A 1 93 ? 1.593 -13.997 20.875 1.00 41.88 93 LYS A O 1
#

pLDDT: mean 88.38, std 12.67, range [41.88, 97.5]

Secondary structure (DSSP, 8-state):
--EEEEEEEEEETTEEEEEESSS--S-SEEBSS-TTSSS-GGGGBPP-GGGBTSEEEEEEEEETTEEEEEEEEEE--HHHHHHHHHHHHTT--

Foldseek 3Di:
DKDKDKWKAFDAPQAGPTQPPPDPPFERWEFLAAPPDPDDSVVRTDGRVVQHRWIWMWIAITDGHYGYNIDTPDIDDDVVSVVVCCPRVVPPD

Sequence (93 aa):
MSSIAQFLGIVEREKLQQIMPRARTGARRFTSIAPQEARSPESGELSLGQYEHQAIMIEGVKQGVWLYSAQVTDSAGPILTAVVRKVFQGNKK